Protein 2CYJ (pdb70)

B-factor: mean 12.26, std 9.47, range [1.95, 42.32]

InterPro domains:
  IPR007523 NDUFAF3/Mth938 domain-containing protein [PF04430] (3-112)
  IPR034096 Mth938 domain-containing protein [cd05126] (2-116)
  IPR036748 MTH938-like superfamily [G3DSA:3.40.1230.10] (1-118)
  IPR036748 MTH938-like superfamily [SSF64076] (1-118)

Radius of gyration: 12.84 Å; Cα contacts (8 Å, |Δi|>4): 245; chains: 1; bounding box: 25×33×28 Å

Structure (mmCIF, N/CA/C/O backbone):
data_2CYJ
#
_entry.id   2CYJ
#
_cell.length_a   27.761
_cell.length_b   45.882
_cell.length_c   82.851
_cell.angle_alpha   90.00
_cell.angle_beta   90.00
_cell.angle_gamma   90.00
#
_symmetry.space_group_name_H-M   'P 21 21 21'
#
loop_
_entity.id
_entity.type
_entity.pdbx_description
1 polymer 'hypothetical protein PH1505'
2 non-polymer 'ACETATE ION'
3 non-polymer 'SULFATE ION'
4 water water
#
loop_
_atom_site.group_PDB
_atom_site.id
_atom_site.type_symbol
_atom_site.label_atom_id
_atom_site.label_alt_id
_atom_site.label_comp_id
_atom_site.label_asym_id
_atom_site.label_entity_id
_atom_site.label_seq_id
_atom_site.pdbx_PDB_ins_code
_atom_site.Cartn_x
_atom_site.Cartn_y
_atom_site.Cartn_z
_atom_site.occupancy
_atom_site.B_iso_or_equiv
_atom_site.auth_seq_id
_atom_site.auth_comp_id
_atom_site.auth_asym_id
_atom_site.auth_atom_id
_atom_site.pdbx_PDB_model_num
ATOM 1 N N . MET A 1 1 ? 9.409 -14.153 -19.741 1.00 6.96 1 MET A N 1
ATOM 2 C CA . MET A 1 1 ? 9.601 -13.583 -18.377 1.00 5.60 1 MET A CA 1
ATOM 3 C C . MET A 1 1 ? 8.880 -14.501 -17.390 1.00 6.81 1 MET A C 1
ATOM 4 O O . MET A 1 1 ? 7.650 -14.538 -17.360 1.00 7.08 1 MET A O 1
ATOM 9 N N . LYS A 1 2 ? 9.654 -15.260 -16.615 1.00 4.74 2 LYS A N 1
ATOM 10 C CA . LYS A 1 2 ? 9.095 -16.171 -15.626 1.00 6.18 2 LYS A CA 1
ATOM 11 C C . LYS A 1 2 ? 9.790 -15.965 -14.287 1.00 7.13 2 LYS A C 1
ATOM 12 O O . LYS A 1 2 ? 10.998 -15.754 -14.224 1.00 8.31 2 LYS A O 1
ATOM 18 N N . ILE A 1 3 ? 9.001 -15.987 -13.219 1.00 6.30 3 ILE A N 1
ATOM 19 C CA . ILE A 1 3 ? 9.500 -15.767 -11.868 1.00 6.86 3 ILE A CA 1
ATOM 20 C C . ILE A 1 3 ? 9.405 -17.081 -11.112 1.00 7.90 3 ILE A C 1
ATOM 21 O O . ILE A 1 3 ? 8.321 -17.635 -10.951 1.00 10.41 3 ILE A O 1
ATOM 26 N N . GLU A 1 4 ? 10.548 -17.585 -10.658 1.00 6.94 4 GLU A N 1
ATOM 27 C CA . GLU A 1 4 ? 10.583 -18.871 -9.968 1.00 8.92 4 GLU A CA 1
ATOM 28 C C . GLU A 1 4 ? 10.660 -18.830 -8.446 1.00 9.68 4 GLU A C 1
ATOM 29 O O . GLU A 1 4 ? 10.104 -19.702 -7.777 1.00 13.02 4 GLU A O 1
ATOM 35 N N . GLU A 1 5 ? 11.370 -17.847 -7.900 1.00 6.56 5 GLU A N 1
ATOM 36 C CA . GLU A 1 5 ? 11.533 -17.729 -6.450 1.00 9.58 5 GLU A CA 1
ATOM 37 C C . GLU A 1 5 ? 11.650 -16.264 -6.058 1.00 8.05 5 GLU A C 1
ATOM 38 O O . GLU A 1 5 ? 12.254 -15.482 -6.770 1.00 7.69 5 GLU A O 1
ATOM 44 N N . VAL A 1 6 ? 11.073 -15.925 -4.899 1.00 5.81 6 VAL A N 1
ATOM 45 C CA . VAL A 1 6 ? 11.139 -14.562 -4.397 1.00 6.06 6 VAL A CA 1
ATOM 46 C C . VAL A 1 6 ? 11.331 -14.623 -2.890 1.00 6.39 6 VAL A C 1
ATOM 47 O O . VAL A 1 6 ? 10.518 -15.205 -2.178 1.00 7.06 6 VAL A O 1
ATOM 51 N N . ARG A 1 7 ? 12.426 -14.048 -2.411 1.00 7.16 7 ARG A N 1
ATOM 52 C CA . ARG A 1 7 ? 12.685 -14.010 -0.982 1.00 6.45 7 ARG A CA 1
ATOM 53 C C . ARG A 1 7 ? 13.491 -12.757 -0.702 1.00 4.89 7 ARG A C 1
ATOM 54 O O . ARG A 1 7 ? 13.981 -12.107 -1.624 1.00 6.14 7 ARG A O 1
ATOM 62 N N . PHE A 1 8 ? 13.604 -12.397 0.567 1.00 5.36 8 PHE A N 1
ATOM 63 C CA . PHE A 1 8 ? 14.364 -11.219 0.933 1.00 5.05 8 PHE A CA 1
ATOM 64 C C . PHE A 1 8 ? 15.793 -11.337 0.407 1.00 6.06 8 PHE A C 1
ATOM 65 O O . PHE A 1 8 ? 16.487 -12.316 0.692 1.00 5.00 8 PHE A O 1
ATOM 73 N N . GLY A 1 9 ? 16.208 -10.340 -0.376 1.00 4.74 9 GLY A N 1
ATOM 74 C CA . GLY A 1 9 ? 17.549 -10.296 -0.933 1.00 5.61 9 GLY A CA 1
ATOM 75 C C . GLY A 1 9 ? 17.857 -11.184 -2.124 1.00 4.37 9 GLY A C 1
ATOM 76 O O . GLY A 1 9 ? 18.980 -11.156 -2.631 1.00 4.24 9 GLY A O 1
ATOM 77 N N . LEU A 1 10 ? 16.877 -11.941 -2.608 1.00 5.57 10 LEU A N 1
ATOM 78 C CA . LEU A 1 10 ? 17.157 -12.852 -3.707 1.00 4.55 10 LEU A CA 1
ATOM 79 C C . LEU A 1 10 ? 15.935 -13.251 -4.514 1.00 5.63 10 LEU A C 1
ATOM 80 O O . LEU A 1 10 ? 14.973 -13.796 -3.967 1.00 6.61 10 LEU A O 1
ATOM 85 N N . VAL A 1 11 ? 15.969 -12.978 -5.813 1.00 4.09 11 VAL A N 1
ATOM 86 C CA . VAL A 1 11 ? 14.870 -13.388 -6.675 1.00 3.51 11 VAL A CA 1
ATOM 87 C C . VAL A 1 11 ? 15.422 -14.222 -7.827 1.00 5.71 11 VAL A C 1
ATOM 88 O O . VAL A 1 11 ? 16.521 -13.957 -8.319 1.00 6.26 11 VAL A O 1
ATOM 92 N N . LYS A 1 12 ? 14.680 -15.258 -8.221 1.00 4.87 12 LYS A N 1
ATOM 93 C CA . LYS A 1 12 ? 15.084 -16.128 -9.327 1.00 4.40 12 LYS A CA 1
ATOM 94 C C . LYS A 1 12 ? 14.094 -15.847 -10.447 1.00 4.43 12 LYS A C 1
ATOM 95 O O . LYS A 1 12 ? 12.898 -16.112 -10.309 1.00 5.34 12 LYS A O 1
ATOM 101 N N . ILE A 1 13 ? 14.598 -15.283 -11.539 1.00 4.20 13 ILE A N 1
ATOM 102 C CA . ILE A 1 13 ? 13.772 -14.916 -12.678 1.00 5.17 13 ILE A CA 1
ATOM 103 C C . ILE A 1 13 ? 14.479 -15.377 -13.951 1.00 3.78 13 ILE A C 1
ATOM 104 O O . ILE A 1 13 ? 15.689 -15.177 -14.098 1.00 3.94 13 ILE A O 1
ATOM 109 N N . ASP A 1 14 ? 13.722 -16.001 -14.857 1.00 4.16 14 ASP A N 1
ATOM 110 C CA . ASP A 1 14 ? 14.270 -16.540 -16.103 1.00 4.58 14 ASP A CA 1
ATOM 111 C C . ASP A 1 14 ? 15.360 -17.557 -15.775 1.00 5.38 14 ASP A C 1
ATOM 112 O O . ASP A 1 14 ? 16.295 -17.775 -16.560 1.00 7.39 14 ASP A O 1
ATOM 117 N N . GLY A 1 15 ? 15.233 -18.161 -14.596 1.00 5.36 15 GLY A N 1
ATOM 118 C CA . GLY A 1 15 ? 16.173 -19.180 -14.153 1.00 6.39 15 GLY A CA 1
ATOM 119 C C . GLY A 1 15 ? 17.468 -18.682 -13.552 1.00 6.60 15 GLY A C 1
ATOM 120 O O . GLY A 1 15 ? 18.309 -19.482 -13.124 1.00 9.22 15 GLY A O 1
ATOM 121 N N . LYS A 1 16 ? 17.628 -17.366 -13.506 1.00 5.52 16 LYS A N 1
ATOM 122 C CA . LYS A 1 16 ? 18.841 -16.760 -12.972 1.00 6.29 16 LYS A CA 1
ATOM 123 C C . LYS A 1 16 ? 18.604 -16.155 -11.595 1.00 5.02 16 LYS A C 1
ATOM 124 O O . LYS A 1 16 ? 17.543 -15.604 -11.335 1.00 4.98 16 LYS A O 1
ATOM 130 N N . GLU A 1 17 ? 19.590 -16.274 -10.709 1.00 5.49 17 GLU A N 1
ATOM 131 C CA . GLU A 1 17 ? 19.488 -15.726 -9.356 1.00 6.44 17 GLU A CA 1
ATOM 132 C C . GLU A 1 17 ? 20.030 -14.310 -9.298 1.00 3.25 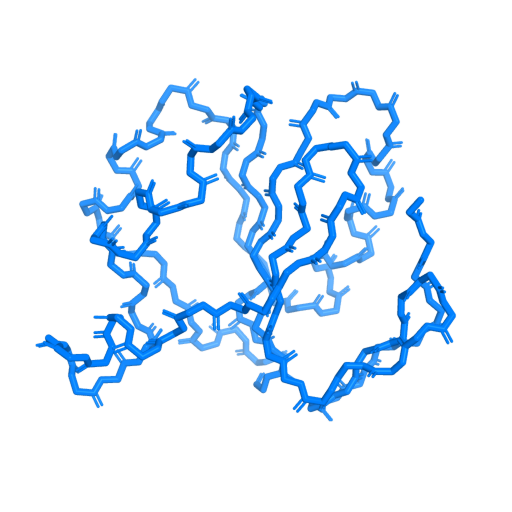17 GLU A C 1
ATOM 133 O O . GLU A 1 17 ? 21.168 -14.061 -9.678 1.00 9.11 17 GLU A O 1
ATOM 139 N N . PHE A 1 18 ? 19.207 -13.383 -8.818 1.00 3.96 18 PHE A N 1
ATOM 140 C CA . PHE A 1 18 ? 19.607 -11.986 -8.679 1.00 3.76 18 PHE A CA 1
ATOM 141 C C . PHE A 1 18 ? 19.613 -11.637 -7.196 1.00 4.74 18 PHE A C 1
ATOM 142 O O . PHE A 1 18 ? 18.553 -11.634 -6.561 1.00 4.42 18 PHE A O 1
ATOM 150 N N . ASP A 1 19 ? 20.796 -11.353 -6.641 1.00 4.82 19 ASP A N 1
ATOM 151 C CA . ASP A 1 19 ? 20.914 -11.010 -5.222 1.00 3.57 19 ASP A CA 1
ATOM 152 C C . ASP A 1 19 ? 20.978 -9.502 -5.031 1.00 3.64 19 ASP A C 1
ATOM 153 O O . ASP A 1 19 ? 21.551 -8.996 -4.056 1.00 5.78 19 ASP A O 1
ATOM 158 N N . HIS A 1 20 ? 20.343 -8.792 -5.958 1.00 3.98 20 HIS A N 1
ATOM 159 C CA . HIS A 1 20 ? 20.353 -7.340 -5.960 1.00 2.96 20 HIS A CA 1
ATOM 160 C C . HIS A 1 20 ? 19.161 -6.831 -6.763 1.00 3.30 20 HIS A C 1
ATOM 161 O O . HIS A 1 20 ? 18.475 -7.606 -7.442 1.00 4.05 20 HIS A O 1
ATOM 168 N N . ASP A 1 21 ? 18.930 -5.525 -6.697 1.00 2.74 21 ASP A N 1
ATOM 169 C CA . ASP A 1 21 ? 17.815 -4.906 -7.396 1.00 3.11 21 ASP A CA 1
ATOM 170 C C . ASP A 1 21 ? 17.951 -5.016 -8.909 1.00 3.13 21 ASP A C 1
ATOM 171 O O . ASP A 1 21 ? 19.061 -4.986 -9.453 1.00 4.25 21 ASP A O 1
ATOM 176 N N . ILE A 1 22 ? 16.815 -5.108 -9.585 1.00 2.48 22 ILE A N 1
ATOM 177 C CA . ILE A 1 22 ? 16.802 -5.229 -11.035 1.00 3.22 22 ILE A CA 1
ATOM 178 C C . ILE A 1 22 ? 15.692 -4.421 -11.679 1.00 3.96 22 ILE A C 1
ATOM 179 O O . ILE A 1 22 ? 14.742 -3.988 -11.019 1.00 4.61 22 ILE A O 1
ATOM 184 N N . VAL A 1 23 ? 15.855 -4.217 -12.982 1.00 3.86 23 VAL A N 1
ATOM 185 C CA . VAL A 1 23 ? 14.889 -3.534 -13.818 1.00 3.08 23 VAL A CA 1
ATOM 186 C C . VAL A 1 23 ? 14.515 -4.534 -14.913 1.00 4.29 23 VAL A C 1
ATOM 187 O O . VAL A 1 23 ? 15.387 -5.112 -15.566 1.00 4.38 23 VAL A O 1
ATOM 191 N N . ILE A 1 24 ? 13.220 -4.783 -15.068 1.00 4.44 24 ILE A N 1
ATOM 192 C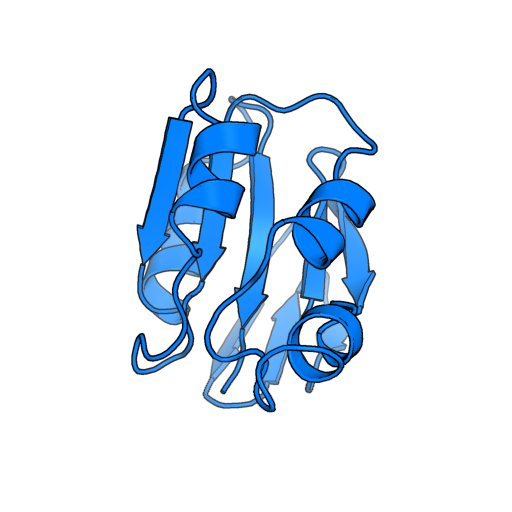 CA . ILE A 1 24 ? 12.733 -5.692 -16.092 1.00 3.45 24 ILE A CA 1
ATOM 193 C C . ILE A 1 24 ? 12.000 -4.817 -17.104 1.00 3.69 24 ILE A C 1
ATOM 194 O O . ILE A 1 24 ? 11.001 -4.166 -16.773 1.00 3.99 24 ILE A O 1
ATOM 199 N N . TYR A 1 25 ? 12.525 -4.771 -18.322 1.00 4.54 25 TYR A N 1
ATOM 200 C CA . TYR A 1 25 ? 11.930 -3.983 -19.392 1.00 4.81 25 TYR A CA 1
ATOM 201 C C . TYR A 1 25 ? 10.749 -4.708 -20.027 1.00 5.19 25 TYR A C 1
ATOM 202 O O . TYR A 1 25 ? 10.616 -5.920 -19.900 1.00 5.19 25 TYR A O 1
ATOM 211 N N . PRO A 1 26 ? 9.863 -3.967 -20.717 1.00 5.19 26 PRO A N 1
ATOM 212 C CA . PRO A 1 26 ? 8.686 -4.555 -21.371 1.00 6.64 26 PRO A CA 1
ATOM 213 C C . PRO A 1 26 ? 8.983 -5.769 -22.242 1.00 6.22 26 PRO A C 1
ATOM 214 O O . PRO A 1 26 ? 8.161 -6.684 -22.333 1.00 7.10 26 PRO A O 1
ATOM 218 N N . SER A 1 27 ? 10.145 -5.756 -22.890 1.00 5.52 27 SER A N 1
ATOM 219 C CA . SER A 1 27 ? 10.583 -6.843 -23.765 1.00 4.36 27 SER A CA 1
ATOM 220 C C . SER A 1 27 ? 11.049 -8.062 -22.997 1.00 5.90 27 SER A C 1
ATOM 221 O O . SER A 1 27 ? 11.263 -9.116 -23.588 1.00 7.43 27 SER A O 1
ATOM 224 N N . GLY A 1 28 ? 11.245 -7.915 -21.692 1.00 4.64 28 GLY A N 1
ATOM 225 C CA . GLY A 1 28 ? 11.725 -9.039 -20.910 1.00 5.11 28 GLY A CA 1
ATOM 226 C C . GLY A 1 28 ? 13.217 -8.944 -20.645 1.00 5.23 28 GLY A C 1
ATOM 227 O O . GLY A 1 28 ? 13.778 -9.787 -19.947 1.00 6.46 28 GLY A O 1
ATOM 228 N N . ARG A 1 29 ? 13.876 -7.938 -21.217 1.00 6.49 29 ARG A N 1
ATOM 229 C CA . ARG A 1 29 ? 15.302 -7.751 -20.965 1.00 6.55 29 ARG A CA 1
ATOM 230 C C . ARG A 1 29 ? 15.439 -7.370 -19.492 1.00 6.09 29 ARG A C 1
ATOM 231 O O . ARG A 1 29 ? 14.608 -6.636 -18.951 1.00 6.04 29 ARG A O 1
ATOM 239 N N . ILE A 1 30 ? 16.479 -7.880 -18.846 1.00 6.57 30 ILE A N 1
ATOM 240 C CA . ILE A 1 30 ? 16.720 -7.590 -17.437 1.00 7.91 30 ILE A CA 1
ATOM 241 C C . ILE A 1 30 ? 18.076 -6.919 -17.257 1.00 10.89 30 ILE A C 1
ATOM 242 O O . ILE A 1 30 ? 19.073 -7.348 -17.844 1.00 11.72 30 ILE A O 1
ATOM 247 N N . GLU A 1 31 ? 18.106 -5.855 -16.461 1.00 6.03 31 GLU A N 1
ATOM 248 C CA . GLU A 1 31 ? 19.348 -5.145 -16.166 1.00 6.89 31 GLU A CA 1
ATOM 249 C C . GLU A 1 31 ? 19.417 -4.876 -14.673 1.00 8.09 31 GLU A C 1
ATOM 250 O O . GLU A 1 31 ? 18.403 -4.907 -13.970 1.00 5.95 31 GLU A O 1
ATOM 256 N N . ARG A 1 32 ? 20.614 -4.590 -14.181 1.00 6.05 32 ARG A N 1
ATOM 257 C CA . ARG A 1 32 ? 20.752 -4.283 -12.772 1.00 6.56 32 ARG A CA 1
ATOM 258 C C . ARG A 1 32 ? 20.164 -2.888 -12.536 1.00 5.75 32 ARG A C 1
ATOM 259 O O . ARG A 1 32 ? 20.190 -2.025 -13.420 1.00 7.30 32 ARG A O 1
ATOM 267 N N . ARG A 1 33 ? 19.600 -2.679 -11.356 1.00 4.36 33 ARG A N 1
ATOM 268 C CA . ARG A 1 33 ? 19.063 -1.375 -11.028 1.00 4.27 33 ARG A CA 1
ATOM 269 C C . ARG A 1 33 ? 20.242 -0.468 -10.662 1.00 4.96 33 ARG A C 1
ATOM 270 O O . ARG A 1 33 ? 21.103 -0.858 -9.861 1.00 6.15 33 ARG A O 1
ATOM 278 N N . MET A 1 34 ? 20.295 0.730 -11.240 1.00 4.24 34 MET A N 1
ATOM 279 C CA . MET A 1 34 ? 21.391 1.646 -10.938 1.00 4.26 34 MET A CA 1
ATOM 280 C C . MET A 1 34 ? 20.972 2.502 -9.747 1.00 4.38 34 MET A C 1
ATOM 281 O O . MET A 1 34 ? 20.850 3.726 -9.823 1.00 5.40 34 MET A O 1
ATOM 286 N N . LYS A 1 35 ? 20.770 1.831 -8.624 1.00 5.21 35 LYS A N 1
ATOM 287 C CA . LYS A 1 35 ? 20.318 2.509 -7.432 1.00 7.39 35 LYS A CA 1
ATOM 288 C C . LYS A 1 35 ? 21.304 3.540 -6.922 1.00 7.92 35 LYS A C 1
ATOM 289 O O . LYS A 1 35 ? 20.913 4.475 -6.216 1.00 7.85 35 LYS A O 1
ATOM 295 N N . GLU A 1 36 ? 22.574 3.397 -7.295 1.00 7.18 36 GLU A N 1
ATOM 296 C CA . GLU A 1 36 ? 23.574 4.365 -6.869 1.00 7.68 36 GLU A CA 1
ATOM 297 C C . GLU A 1 36 ? 23.189 5.782 -7.319 1.00 7.27 36 GLU A C 1
ATOM 298 O O . GLU A 1 36 ? 23.575 6.761 -6.689 1.00 9.33 36 GLU A O 1
ATOM 304 N N . ILE A 1 37 ? 22.418 5.909 -8.396 1.00 7.74 37 ILE A N 1
ATOM 305 C CA . ILE A 1 37 ? 22.042 7.242 -8.866 1.00 8.95 37 ILE A CA 1
ATOM 306 C C . ILE A 1 37 ? 21.181 7.992 -7.861 1.00 9.36 37 ILE A C 1
ATOM 307 O O . ILE A 1 37 ? 21.379 9.185 -7.620 1.00 12.94 37 ILE A O 1
ATOM 312 N N . SER A 1 38 ? 20.216 7.297 -7.280 1.00 8.31 38 SER A N 1
ATOM 313 C CA . SER A 1 38 ? 19.358 7.932 -6.301 1.00 10.91 38 SER A CA 1
ATOM 314 C C . SER A 1 38 ? 20.164 8.220 -5.028 1.00 19.64 38 SER A C 1
ATOM 315 O O . SER A 1 38 ? 19.932 9.228 -4.363 1.00 21.29 38 SER A O 1
ATOM 318 N N . LYS A 1 39 ? 21.132 7.358 -4.715 1.00 20.29 39 LYS A N 1
ATOM 319 C CA . LYS A 1 39 ? 21.981 7.534 -3.529 1.00 26.21 39 LYS A CA 1
ATOM 320 C C . LYS A 1 39 ? 22.814 8.804 -3.635 1.00 32.46 39 LYS A C 1
ATOM 321 O O . LYS A 1 39 ? 22.949 9.558 -2.670 1.00 30.45 39 LYS A O 1
ATOM 327 N N . LYS A 1 40 ? 23.388 9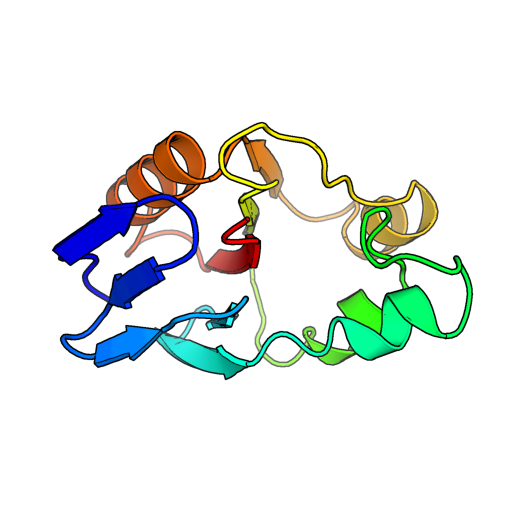.019 -4.815 1.00 31.64 40 LYS A N 1
ATOM 328 C CA . LYS A 1 40 ? 24.235 10.180 -5.066 1.00 35.71 40 LYS A CA 1
ATOM 329 C C . LYS A 1 40 ? 23.503 11.509 -4.984 1.00 36.56 40 LYS A C 1
ATOM 330 O O . LYS A 1 40 ? 23.933 12.496 -5.583 1.00 42.32 40 LYS A O 1
ATOM 336 N N . LYS A 1 41 ? 22.402 11.541 -4.244 1.00 35.68 41 LYS A N 1
ATOM 337 C CA . LYS A 1 41 ? 21.642 12.771 -4.094 1.00 36.34 41 LYS A CA 1
ATOM 338 C C . LYS A 1 41 ? 20.843 12.760 -2.796 1.00 36.68 41 LYS A C 1
ATOM 339 O O . LYS A 1 41 ? 20.797 13.760 -2.078 1.00 39.53 41 LYS A O 1
ATOM 345 N N . HIS A 1 42 ? 20.229 11.621 -2.492 1.00 36.84 42 HIS A N 1
ATOM 346 C CA . HIS A 1 42 ? 19.407 11.483 -1.295 1.00 37.07 42 HIS A CA 1
ATOM 347 C C . HIS A 1 42 ? 20.051 10.654 -0.185 1.00 38.29 42 HIS A C 1
ATOM 348 O O . HIS A 1 42 ? 19.384 10.281 0.783 1.00 38.96 42 HIS A O 1
ATOM 355 N N . GLY A 1 43 ? 21.341 10.367 -0.326 1.00 36.63 43 GLY A N 1
ATOM 356 C CA . GLY A 1 43 ? 22.036 9.585 0.682 1.00 37.34 43 GLY A CA 1
ATOM 357 C C . GLY A 1 43 ? 21.504 8.169 0.788 1.00 35.86 43 GLY A C 1
ATOM 358 O O . GLY A 1 43 ? 22.056 7.340 1.515 1.00 34.06 43 GLY A O 1
ATOM 359 N N . THR A 1 44 ? 20.421 7.897 0.068 1.00 38.58 44 THR A N 1
ATOM 360 C CA . THR A 1 44 ? 19.798 6.577 0.056 1.00 38.29 44 THR A CA 1
ATOM 361 C C . THR A 1 44 ? 18.889 6.436 -1.158 1.00 35.96 44 THR A C 1
ATOM 362 O O . THR A 1 44 ? 18.274 7.408 -1.603 1.00 39.39 44 THR A O 1
ATOM 366 N N . SER A 1 45 ? 18.812 5.223 -1.697 1.00 37.18 45 SER A N 1
ATOM 367 C CA . SER A 1 45 ? 17.970 4.955 -2.855 1.00 36.58 45 SER A CA 1
ATOM 368 C C . SER A 1 45 ? 16.552 4.635 -2.408 1.00 36.30 45 SER A C 1
ATOM 369 O O . SER A 1 45 ? 15.711 4.256 -3.221 1.00 36.54 45 SER A O 1
ATOM 372 N N . HIS A 1 46 ? 16.317 4.791 -1.105 1.00 33.00 46 HIS A N 1
ATOM 373 C CA . HIS A 1 46 ? 15.019 4.554 -0.466 1.00 32.82 46 HIS A CA 1
ATOM 374 C C . HIS A 1 46 ? 13.976 5.479 -1.074 1.00 28.10 46 HIS A C 1
ATOM 375 O O . HIS A 1 46 ? 12.768 5.321 -0.864 1.00 20.63 46 HIS A O 1
ATOM 382 N N . LYS A 1 47 ? 14.476 6.477 -1.791 1.00 21.48 47 LYS A N 1
ATOM 383 C CA . LYS A 1 47 ? 13.654 7.460 -2.472 1.00 19.95 47 LYS A CA 1
ATOM 384 C C . LYS A 1 47 ? 14.158 7.447 -3.906 1.00 21.81 47 LYS A C 1
ATOM 385 O O . LYS A 1 47 ? 15.146 8.107 -4.230 1.00 24.71 47 LYS A O 1
ATOM 391 N N . LEU A 1 48 ? 13.482 6.685 -4.759 1.00 11.82 48 LEU A N 1
ATOM 392 C CA . LEU A 1 48 ? 13.889 6.571 -6.154 1.00 10.57 48 LEU A CA 1
ATOM 393 C C . LEU A 1 48 ? 13.662 7.919 -6.827 1.00 7.24 48 LEU A C 1
ATOM 394 O O . LEU A 1 48 ? 12.525 8.375 -6.952 1.00 8.92 48 LEU A O 1
ATOM 399 N N . ASP A 1 49 ? 14.738 8.567 -7.259 1.00 8.84 49 ASP A N 1
ATOM 400 C CA . ASP A 1 49 ? 14.554 9.884 -7.842 1.00 10.62 49 ASP A CA 1
ATOM 401 C C . ASP A 1 49 ? 14.447 9.926 -9.360 1.00 9.94 49 ASP A C 1
ATOM 402 O O . ASP A 1 49 ? 14.718 8.942 -10.048 1.00 6.32 49 ASP A O 1
ATOM 407 N N . PRO A 1 50 ? 14.022 11.074 -9.902 1.00 8.21 50 PRO A N 1
ATOM 408 C CA . PRO A 1 50 ? 13.886 11.159 -11.355 1.00 8.27 50 PRO A CA 1
ATOM 409 C C . PRO A 1 50 ? 15.142 10.951 -12.175 1.00 6.53 50 PRO A C 1
ATOM 410 O O . PRO A 1 50 ? 15.067 10.441 -13.287 1.00 7.65 50 PRO A O 1
ATOM 414 N N . GLU A 1 51 ? 16.294 11.340 -11.642 1.00 6.87 51 GLU A N 1
ATOM 415 C CA . GLU A 1 51 ? 17.542 11.142 -12.364 1.00 6.67 51 GLU A CA 1
ATOM 416 C C . GLU A 1 51 ? 17.765 9.655 -12.607 1.00 6.46 51 GLU A C 1
ATOM 417 O O . GLU A 1 51 ? 18.299 9.259 -13.646 1.00 9.27 51 GLU A O 1
ATOM 423 N N . GLU A 1 52 ? 17.364 8.826 -11.646 1.00 5.33 52 GLU A N 1
ATOM 424 C CA . GLU A 1 52 ? 17.526 7.395 -11.820 1.00 4.24 52 GLU A CA 1
ATOM 425 C C . GLU A 1 52 ? 16.450 6.850 -12.761 1.00 4.81 52 GLU A C 1
ATOM 426 O O . GLU A 1 52 ? 16.756 6.122 -13.704 1.00 5.40 52 GLU A O 1
ATOM 432 N N . LEU A 1 53 ? 15.189 7.199 -12.511 1.00 5.64 53 LEU A N 1
ATOM 433 C CA . LEU A 1 53 ? 14.104 6.690 -13.344 1.00 5.70 53 LEU A CA 1
ATOM 434 C C . LEU A 1 53 ? 14.268 6.990 -14.833 1.00 5.69 53 LEU A C 1
ATOM 435 O O . LEU A 1 53 ? 13.945 6.163 -15.682 1.00 4.63 53 LEU A O 1
ATOM 440 N N . GLU A 1 54 ? 14.778 8.168 -15.157 1.00 4.85 54 GLU A N 1
ATOM 441 C CA . GLU A 1 54 ? 14.957 8.545 -16.548 1.00 4.83 54 GLU A CA 1
ATOM 442 C C . GLU A 1 54 ? 15.862 7.572 -17.296 1.00 6.69 54 GLU A C 1
ATOM 443 O O . GLU A 1 54 ? 15.696 7.379 -18.501 1.00 5.52 54 GLU A O 1
ATOM 449 N N . LYS A 1 55 ? 16.806 6.950 -16.589 1.00 4.88 55 LYS A N 1
ATOM 450 C CA . LYS A 1 55 ? 17.716 5.997 -17.228 1.00 4.70 55 LYS A CA 1
ATOM 451 C C . LYS A 1 55 ? 16.992 4.744 -17.707 1.00 4.27 55 LYS A C 1
ATOM 452 O O . LYS A 1 55 ? 17.516 4.013 -18.545 1.00 6.97 55 LYS A O 1
ATOM 458 N N . TYR A 1 56 ? 15.787 4.500 -17.193 1.00 4.76 56 TYR A N 1
ATOM 459 C CA . TYR A 1 56 ? 15.043 3.302 -17.567 1.00 5.97 56 TYR A CA 1
ATOM 460 C C . TYR A 1 56 ? 14.017 3.555 -18.650 1.00 6.66 56 TYR A C 1
ATOM 461 O O . TYR A 1 56 ? 13.285 2.641 -19.028 1.00 7.43 56 TYR A O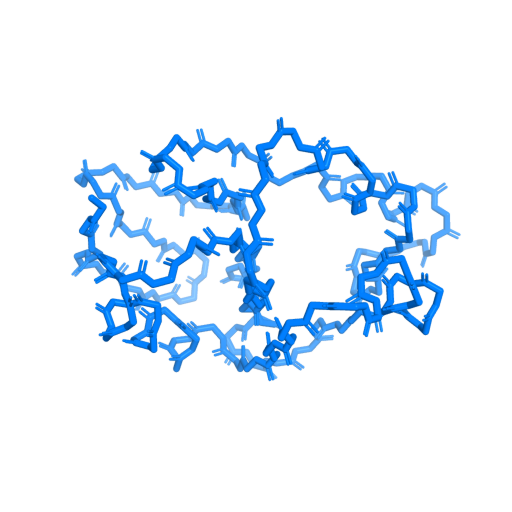 1
ATOM 470 N N . LEU A 1 57 ? 13.956 4.790 -19.145 1.00 4.65 57 LEU A N 1
ATOM 471 C CA . LEU A 1 57 ? 13.024 5.131 -20.218 1.00 4.59 57 LEU A CA 1
ATOM 472 C C . LEU A 1 57 ? 13.723 4.784 -21.534 1.00 6.30 57 LEU A C 1
ATOM 473 O O . LEU A 1 57 ? 14.240 5.652 -22.257 1.00 7.26 57 LEU A O 1
ATOM 478 N N . VAL A 1 58 ? 13.726 3.491 -21.834 1.00 5.47 58 VAL A N 1
ATOM 479 C CA . VAL A 1 58 ? 14.404 2.942 -23.008 1.00 7.79 58 VAL A CA 1
ATOM 480 C C . VAL A 1 58 ? 13.434 2.310 -23.997 1.00 6.52 58 VAL A C 1
ATOM 481 O O . VAL A 1 58 ? 13.618 2.417 -25.211 1.00 8.56 58 VAL A O 1
ATOM 485 N N . GLU A 1 59 ? 12.422 1.625 -23.469 1.00 5.49 59 GLU A N 1
ATOM 486 C CA . GLU A 1 59 ? 11.387 1.008 -24.286 1.00 5.37 59 GLU A CA 1
ATOM 487 C C . GLU A 1 59 ? 10.068 1.657 -23.893 1.00 5.43 59 GLU A C 1
ATOM 488 O O . GLU A 1 59 ? 9.891 2.084 -22.746 1.00 6.72 59 GLU A O 1
ATOM 494 N N . ASP A 1 60 ? 9.147 1.735 -24.847 1.00 6.90 60 ASP A N 1
ATOM 495 C CA . ASP A 1 60 ? 7.831 2.306 -24.598 1.00 8.77 60 ASP A CA 1
ATOM 496 C C . ASP A 1 60 ? 7.101 1.370 -23.626 1.00 6.19 60 ASP A C 1
ATOM 497 O O . ASP A 1 60 ? 7.267 0.147 -23.682 1.00 8.00 60 ASP A O 1
ATOM 502 N N . PHE A 1 61 ? 6.307 1.939 -22.728 1.00 5.87 61 PHE A N 1
ATOM 503 C CA . PHE A 1 61 ? 5.571 1.124 -21.772 1.00 6.48 61 PHE A CA 1
ATOM 504 C C . PHE A 1 61 ? 4.260 1.790 -21.380 1.00 6.99 61 PHE A C 1
ATOM 505 O O . PHE A 1 61 ? 4.091 3.003 -21.543 1.00 7.06 61 PHE A O 1
ATOM 513 N N . ASP A 1 62 ? 3.341 0.972 -20.878 1.00 6.58 62 ASP A N 1
ATOM 514 C CA . ASP A 1 62 ? 2.020 1.414 -20.441 1.00 5.08 62 ASP A CA 1
ATOM 515 C C . ASP A 1 62 ? 1.954 1.496 -18.928 1.00 5.65 62 ASP A C 1
ATOM 516 O O . ASP A 1 62 ? 1.265 2.343 -18.356 1.00 5.60 62 ASP A O 1
ATOM 521 N N . VAL A 1 63 ? 2.694 0.602 -18.289 1.00 5.27 63 VAL A N 1
ATOM 522 C CA . VAL A 1 63 ? 2.677 0.470 -16.849 1.00 5.92 63 VAL A CA 1
ATOM 523 C C . VAL A 1 63 ? 4.058 0.485 -16.231 1.00 4.22 63 VAL A C 1
ATOM 524 O O . VAL A 1 63 ? 4.954 -0.179 -16.743 1.00 5.73 63 VAL A O 1
ATOM 528 N N . LEU A 1 64 ? 4.229 1.262 -15.163 1.00 5.08 64 LEU A N 1
ATOM 529 C CA . LEU A 1 64 ? 5.474 1.249 -14.393 1.00 2.59 64 LEU A CA 1
ATOM 530 C C . LEU A 1 64 ? 5.080 0.529 -13.104 1.00 6.17 64 LEU A C 1
ATOM 531 O O . LEU A 1 64 ? 4.200 0.988 -12.362 1.00 7.50 64 LEU A O 1
ATOM 536 N N . LEU A 1 65 ? 5.710 -0.616 -12.860 1.00 5.74 65 LEU A N 1
ATOM 537 C CA . LEU A 1 65 ? 5.444 -1.413 -11.669 1.00 3.87 65 LEU A CA 1
ATOM 538 C C . LEU A 1 65 ? 6.681 -1.396 -10.787 1.00 5.14 65 LEU A C 1
ATOM 539 O O . LEU A 1 65 ? 7.773 -1.776 -11.214 1.00 6.62 65 LEU A O 1
ATOM 546 N N . VAL A 1 66 ? 6.513 -0.934 -9.556 1.00 5.09 66 VAL A N 1
ATOM 547 C CA . VAL A 1 66 ? 7.634 -0.875 -8.632 1.00 4.36 66 VAL A CA 1
ATOM 548 C C . VAL A 1 66 ? 7.444 -1.805 -7.445 1.00 5.41 66 VAL A C 1
ATOM 549 O O . VAL A 1 66 ? 6.430 -1.724 -6.747 1.00 7.01 66 VAL A O 1
ATOM 553 N N . GLY A 1 67 ? 8.407 -2.707 -7.259 1.00 4.70 67 GLY A N 1
ATOM 554 C CA . GLY A 1 67 ? 8.435 -3.609 -6.114 1.00 4.62 67 GLY A CA 1
ATOM 555 C C . GLY A 1 67 ? 9.212 -2.770 -5.107 1.00 4.91 67 GLY A C 1
ATOM 556 O O . GLY A 1 67 ? 10.429 -2.572 -5.237 1.00 4.48 67 GLY A O 1
ATOM 557 N N . THR A 1 68 ? 8.501 -2.279 -4.096 1.00 4.97 68 THR A N 1
ATOM 558 C CA . THR A 1 68 ? 9.058 -1.359 -3.112 1.00 4.63 68 THR A CA 1
ATOM 559 C C . THR A 1 68 ? 9.871 -1.949 -1.980 1.00 4.77 68 THR A C 1
ATOM 560 O O . THR A 1 68 ? 10.114 -1.276 -0.975 1.00 4.47 68 THR A O 1
ATOM 564 N N . GLY A 1 69 ? 10.317 -3.186 -2.161 1.00 5.32 69 GLY A N 1
ATOM 565 C CA . GLY A 1 69 ? 11.069 -3.867 -1.131 1.00 5.28 69 GLY A CA 1
ATOM 566 C C . GLY A 1 69 ? 10.145 -4.879 -0.486 1.00 2.67 69 GLY A C 1
ATOM 567 O O . GLY A 1 69 ? 8.925 -4.729 -0.521 1.00 4.67 69 GLY A O 1
ATOM 568 N N . ILE A 1 70 ? 10.717 -5.925 0.090 1.00 4.16 70 ILE A N 1
ATOM 569 C CA . ILE A 1 70 ? 9.919 -6.937 0.765 1.00 4.50 70 ILE A CA 1
ATOM 570 C C . ILE A 1 70 ? 9.042 -6.266 1.822 1.00 4.43 70 ILE A C 1
ATOM 571 O O . ILE A 1 70 ? 7.901 -6.676 2.029 1.00 5.41 70 ILE A O 1
ATOM 576 N N . TYR A 1 71 ? 9.566 -5.223 2.463 1.00 3.82 71 TYR A N 1
ATOM 577 C CA . TYR A 1 71 ? 8.824 -4.520 3.504 1.00 5.62 71 TYR A CA 1
ATOM 578 C C . TYR A 1 71 ? 8.262 -3.162 3.077 1.00 6.69 71 TYR A C 1
ATOM 579 O O . TYR A 1 71 ? 7.828 -2.360 3.910 1.00 7.32 71 TYR A O 1
ATOM 588 N N . GLY A 1 72 ? 8.260 -2.925 1.766 1.00 6.00 72 GLY A N 1
ATOM 589 C CA . GLY A 1 72 ? 7.713 -1.698 1.211 1.00 6.36 72 GLY A CA 1
ATOM 590 C C . GLY A 1 72 ? 8.339 -0.388 1.640 1.00 7.03 72 GLY A C 1
ATOM 591 O O . GLY A 1 72 ? 7.657 0.642 1.685 1.00 9.35 72 GLY A O 1
ATOM 592 N N . MET A 1 73 ? 9.640 -0.397 1.908 1.00 6.71 73 MET A N 1
ATOM 593 C CA . MET A 1 73 ? 10.308 0.814 2.364 1.00 10.20 73 MET A CA 1
ATOM 594 C C . MET A 1 73 ? 10.791 1.782 1.294 1.00 11.27 73 MET A C 1
ATOM 595 O O . MET A 1 73 ? 11.195 2.907 1.607 1.00 14.90 73 MET A O 1
ATOM 602 N N . LEU A 1 74 ? 10.746 1.359 0.038 1.00 7.66 74 LEU A N 1
ATOM 603 C CA . LEU A 1 74 ? 11.168 2.226 -1.054 1.00 6.52 74 LEU A CA 1
ATOM 604 C C . LEU A 1 74 ? 9.960 2.937 -1.641 1.00 8.92 74 LEU A C 1
ATOM 605 O O . LEU A 1 74 ? 8.860 2.402 -1.644 1.00 9.66 74 LEU A O 1
ATOM 610 N N . SER A 1 75 ? 10.149 4.148 -2.139 1.00 13.00 75 SER A N 1
ATOM 611 C CA . SER A 1 75 ? 9.035 4.828 -2.774 1.00 14.31 75 SER A CA 1
ATOM 612 C C . SER A 1 75 ? 9.556 5.779 -3.828 1.00 10.34 75 SER A C 1
ATOM 613 O O . SER A 1 75 ? 10.703 6.223 -3.755 1.00 12.02 75 SER A O 1
ATOM 616 N N . LEU A 1 76 ? 8.716 6.057 -4.819 1.00 11.47 76 LEU A N 1
ATOM 617 C CA . LEU A 1 76 ? 9.051 6.990 -5.887 1.00 11.91 76 LEU A CA 1
ATOM 618 C C . LEU A 1 76 ? 8.865 8.404 -5.365 1.00 12.58 76 LEU A C 1
ATOM 619 O O . LEU A 1 76 ? 7.855 8.702 -4.722 1.00 13.59 76 LEU A O 1
ATOM 624 N N . LEU A 1 77 ? 9.826 9.279 -5.634 1.00 10.39 77 LEU A N 1
ATOM 625 C CA . LEU A 1 77 ? 9.687 10.661 -5.206 1.00 14.45 77 LEU A CA 1
ATOM 626 C C . LEU A 1 77 ? 8.593 11.279 -6.072 1.00 12.98 77 LEU A C 1
ATOM 627 O O . LEU A 1 77 ? 8.273 10.768 -7.147 1.00 11.25 77 LEU A O 1
ATOM 632 N N . PRO A 1 78 ? 7.988 12.378 -5.608 1.00 14.39 78 PRO A N 1
ATOM 633 C CA . PRO A 1 78 ? 6.933 13.031 -6.386 1.00 14.36 78 PRO A CA 1
ATOM 634 C C . PRO A 1 78 ? 7.382 13.391 -7.808 1.00 10.96 78 PRO A C 1
ATOM 635 O O . PRO A 1 78 ? 6.626 13.233 -8.770 1.00 10.76 78 PRO A O 1
ATOM 639 N N . GLU A 1 79 ? 8.621 13.861 -7.929 1.00 13.80 79 GLU A N 1
ATOM 640 C CA . GLU A 1 79 ? 9.189 14.255 -9.214 1.00 14.43 79 GLU A CA 1
ATOM 641 C C . GLU A 1 79 ? 9.339 13.043 -10.132 1.00 10.70 79 GLU A C 1
ATOM 642 O O . GLU A 1 79 ? 9.268 13.167 -11.355 1.00 11.53 79 GLU A O 1
ATOM 648 N N . SER A 1 80 ? 9.541 11.866 -9.548 1.00 11.87 80 SER A N 1
ATOM 649 C CA . SER A 1 80 ? 9.667 10.659 -10.356 1.00 8.82 80 SER A CA 1
ATOM 650 C C . SER A 1 80 ? 8.291 10.305 -10.885 1.00 8.40 80 SER A C 1
ATOM 651 O O . SER A 1 80 ? 8.130 9.949 -12.056 1.00 8.72 80 SER A O 1
ATOM 654 N N . LYS A 1 81 ? 7.290 10.411 -10.017 1.00 10.77 81 LYS A N 1
ATOM 655 C CA . LYS A 1 81 ? 5.926 10.116 -10.421 1.00 9.51 81 LYS A CA 1
ATOM 656 C C . LYS A 1 81 ? 5.485 11.071 -11.524 1.00 10.36 81 LYS A C 1
ATOM 657 O O . LYS A 1 81 ? 4.751 10.681 -12.432 1.00 10.81 81 LYS A O 1
ATOM 663 N N . LYS A 1 82 ? 5.950 12.315 -11.458 1.00 10.67 82 LYS A N 1
ATOM 664 C CA . LYS A 1 82 ? 5.594 13.310 -12.467 1.00 14.85 82 LYS A CA 1
ATOM 665 C C . LYS A 1 82 ? 6.111 12.886 -13.845 1.00 13.72 82 LYS A C 1
ATOM 666 O O . LYS A 1 82 ? 5.447 13.077 -14.866 1.00 14.48 82 LYS A O 1
ATOM 672 N N . LEU A 1 83 ? 7.303 12.306 -13.862 1.00 10.35 83 LEU A N 1
ATOM 673 C CA . LEU A 1 83 ? 7.935 11.857 -15.092 1.00 12.85 83 LEU A CA 1
ATOM 674 C C . LEU A 1 83 ? 7.067 10.833 -15.831 1.00 13.31 83 LEU A C 1
ATOM 675 O O . LEU A 1 83 ? 7.066 10.789 -17.063 1.00 15.99 83 LEU A O 1
ATOM 680 N N . VAL A 1 84 ? 6.317 10.027 -15.081 1.00 12.16 84 VAL A N 1
ATOM 681 C CA . VAL A 1 84 ? 5.450 9.005 -15.669 1.00 11.87 84 VAL A CA 1
ATOM 682 C C . VAL A 1 84 ? 3.975 9.205 -15.315 1.00 12.03 84 VAL A C 1
ATOM 683 O O . VAL A 1 84 ? 3.210 8.247 -15.213 1.00 10.96 84 VAL A O 1
ATOM 687 N N . GLU A 1 85 ? 3.579 10.462 -15.153 1.00 13.11 85 GLU A N 1
ATOM 688 C CA . GLU A 1 85 ? 2.209 10.782 -14.791 1.00 12.66 85 GLU A CA 1
ATOM 689 C C . GLU A 1 85 ? 1.187 10.353 -15.853 1.00 7.74 85 GLU A C 1
ATOM 690 O O .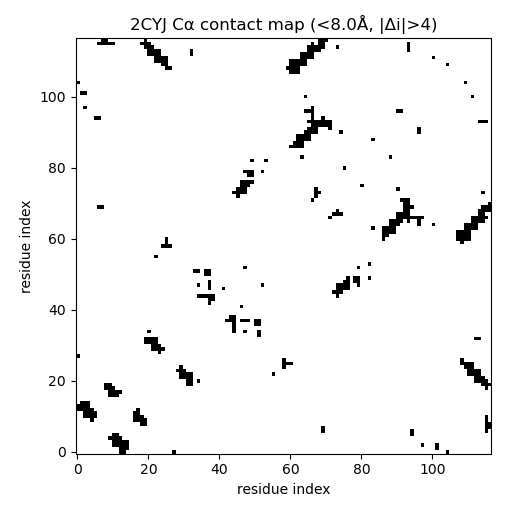 GLU A 1 85 ? 0.003 10.222 -15.554 1.00 10.53 85 GLU A O 1
ATOM 696 N N . ASP A 1 86 ? 1.644 10.111 -17.078 1.00 10.42 86 ASP A N 1
ATOM 697 C CA . ASP A 1 86 ? 0.750 9.681 -18.155 1.00 10.25 86 ASP A CA 1
ATOM 698 C C . ASP A 1 86 ? 0.649 8.161 -18.245 1.00 12.53 86 ASP A C 1
ATOM 699 O O . ASP A 1 86 ? -0.010 7.626 -19.136 1.00 16.23 86 ASP A O 1
ATOM 704 N N . LYS A 1 87 ? 1.286 7.466 -17.308 1.00 10.46 87 LYS A N 1
ATOM 705 C CA . LYS A 1 87 ? 1.282 6.008 -17.298 1.00 9.30 87 LYS A CA 1
ATOM 706 C C . LYS A 1 87 ? 0.508 5.428 -16.113 1.00 8.29 87 LYS A C 1
ATOM 707 O O . LYS A 1 87 ? 0.133 6.147 -15.184 1.00 10.91 87 LYS A O 1
ATOM 713 N N . GLU A 1 88 ? 0.262 4.124 -16.157 1.00 8.18 88 GLU A N 1
ATOM 714 C CA . GLU A 1 88 ? -0.406 3.437 -15.058 1.00 6.14 88 GLU A CA 1
ATOM 715 C C . GLU A 1 88 ? 0.772 3.120 -14.131 1.00 9.69 88 GLU A C 1
ATOM 716 O O . GLU A 1 88 ? 1.737 2.490 -14.555 1.00 9.38 88 GLU A O 1
ATOM 722 N N . VAL A 1 89 ? 0.719 3.595 -12.890 1.00 7.37 89 VAL A N 1
ATOM 723 C CA . VAL A 1 89 ? 1.819 3.389 -11.954 1.00 8.55 89 VAL A CA 1
ATOM 724 C C . VAL A 1 89 ? 1.386 2.614 -10.723 1.00 8.69 89 VAL A C 1
ATOM 725 O O . VAL A 1 89 ? 0.464 3.006 -10.007 1.00 9.32 89 VAL A O 1
ATOM 729 N N . ILE A 1 90 ? 2.078 1.510 -10.484 1.00 5.94 90 ILE A N 1
ATOM 730 C CA . ILE A 1 90 ? 1.772 0.616 -9.383 1.00 6.58 90 ILE A CA 1
ATOM 731 C C . ILE A 1 90 ? 2.980 0.473 -8.460 1.00 6.72 90 ILE A C 1
ATOM 732 O O . ILE A 1 90 ? 4.089 0.186 -8.918 1.00 7.91 90 ILE A O 1
ATOM 737 N N . GLU A 1 91 ? 2.765 0.673 -7.166 1.00 7.33 91 GLU A N 1
ATOM 738 C CA . GLU A 1 91 ? 3.835 0.533 -6.185 1.00 5.03 91 GLU A CA 1
ATOM 739 C C . GLU A 1 91 ? 3.340 -0.394 -5.087 1.00 4.95 91 GLU A C 1
ATOM 740 O O . GLU A 1 91 ? 2.417 -0.042 -4.350 1.00 8.36 91 GLU A O 1
ATOM 746 N N . LYS A 1 92 ? 3.951 -1.572 -4.984 1.00 3.86 92 LYS A N 1
ATOM 747 C CA . LYS A 1 92 ? 3.572 -2.561 -3.973 1.00 4.35 92 LYS A CA 1
ATOM 748 C C . LYS A 1 92 ? 4.788 -3.283 -3.421 1.00 3.95 92 LYS A C 1
ATOM 749 O O . LYS A 1 92 ? 5.813 -3.370 -4.097 1.00 5.52 92 LYS A O 1
ATOM 755 N N . PRO A 1 93 ? 4.694 -3.807 -2.182 1.00 3.73 93 PRO A N 1
ATOM 756 C CA . PRO A 1 93 ? 5.825 -4.537 -1.602 1.00 5.03 93 PRO A CA 1
ATOM 757 C C . P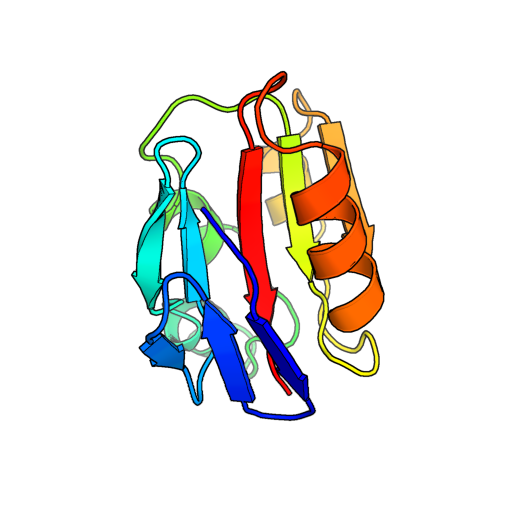RO A 1 93 ? 6.215 -5.607 -2.628 1.00 3.14 93 PRO A C 1
ATOM 758 O O . PRO A 1 93 ? 5.373 -6.143 -3.357 1.00 2.99 93 PRO A O 1
ATOM 762 N N . THR A 1 94 ? 7.498 -5.929 -2.655 1.00 1.95 94 THR A N 1
ATOM 763 C CA . THR A 1 94 ? 8.027 -6.803 -3.671 1.00 3.57 94 THR A CA 1
ATOM 764 C C . THR A 1 94 ? 7.417 -8.147 -3.977 1.00 3.38 94 THR A C 1
ATOM 765 O O . THR A 1 94 ? 7.255 -8.470 -5.154 1.00 3.94 94 THR A O 1
ATOM 769 N N . LYS A 1 95 ? 7.050 -8.939 -2.976 1.00 4.30 95 LYS A N 1
ATOM 770 C CA . LYS A 1 95 ? 6.493 -10.232 -3.341 1.00 5.83 95 LYS A CA 1
ATOM 771 C C . LYS A 1 95 ? 5.139 -10.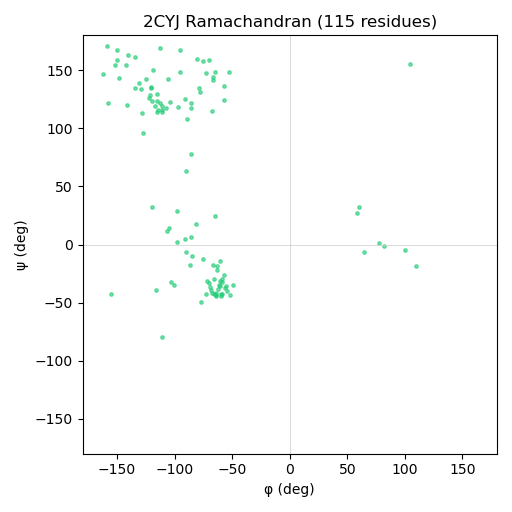070 -4.021 1.00 5.22 95 LYS A C 1
ATOM 772 O O . LYS A 1 95 ? 4.863 -10.737 -5.021 1.00 5.21 95 LYS A O 1
ATOM 778 N N . GLU A 1 96 ? 4.302 -9.174 -3.503 1.00 3.18 96 GLU A N 1
ATOM 779 C CA . GLU A 1 96 ? 3.006 -8.935 -4.128 1.00 5.12 96 GLU A CA 1
ATOM 780 C C . GLU A 1 96 ? 3.238 -8.330 -5.513 1.00 4.10 96 GLU A C 1
ATOM 781 O O . GLU A 1 96 ? 2.588 -8.711 -6.487 1.00 4.82 96 GLU A O 1
ATOM 787 N N . ALA A 1 97 ? 4.173 -7.390 -5.609 1.00 4.53 97 ALA A N 1
ATOM 788 C CA . ALA A 1 97 ? 4.447 -6.751 -6.890 1.00 3.34 97 ALA A CA 1
ATOM 789 C C . ALA A 1 97 ? 4.862 -7.756 -7.965 1.00 3.61 97 ALA A C 1
ATOM 790 O O . ALA A 1 97 ? 4.410 -7.661 -9.101 1.00 3.86 97 ALA A O 1
ATOM 792 N N . LEU A 1 98 ? 5.722 -8.712 -7.616 1.00 4.42 98 LEU A N 1
ATOM 793 C CA . LEU A 1 98 ? 6.154 -9.702 -8.598 1.00 4.02 98 LEU A CA 1
ATOM 794 C C . LEU A 1 98 ? 5.040 -10.681 -8.938 1.00 4.35 98 LEU A C 1
ATOM 795 O O . LEU A 1 98 ? 4.975 -11.189 -10.058 1.00 3.73 98 LEU A O 1
ATOM 800 N N . LYS A 1 99 ? 4.165 -10.956 -7.973 1.00 4.65 99 LYS A N 1
ATOM 801 C CA . LYS A 1 99 ? 3.055 -11.850 -8.253 1.00 6.02 99 LYS A CA 1
ATOM 802 C C . LYS A 1 99 ? 2.120 -11.127 -9.235 1.00 4.79 99 LYS A C 1
ATOM 803 O O . LYS A 1 99 ? 1.597 -11.742 -10.170 1.00 5.11 99 LYS A O 1
ATOM 809 N N . LEU A 1 100 ? 1.932 -9.821 -9.045 1.00 3.82 100 LEU A N 1
ATOM 810 C CA . LEU A 1 100 ? 1.083 -9.040 -9.942 1.00 5.99 100 LEU A CA 1
ATOM 811 C C . LEU A 1 100 ? 1.750 -8.913 -11.318 1.00 4.91 100 LEU A C 1
ATOM 812 O O . LEU A 1 100 ? 1.070 -8.928 -12.342 1.00 5.86 100 LEU A O 1
ATOM 817 N N . LEU A 1 101 ? 3.077 -8.786 -11.349 1.00 3.83 101 LEU A N 1
ATOM 818 C CA . LEU A 1 101 ? 3.785 -8.694 -12.626 1.00 5.46 101 LEU A CA 1
ATOM 819 C C . LEU A 1 101 ? 3.518 -9.965 -13.439 1.00 7.62 101 LEU A C 1
ATOM 820 O O . LEU A 1 101 ? 3.259 -9.919 -14.641 1.00 6.52 101 LEU A O 1
ATOM 825 N N . GLU A 1 102 ? 3.597 -11.107 -12.771 1.00 4.66 102 GLU A N 1
ATOM 826 C CA . GLU A 1 102 ? 3.330 -12.382 -13.413 1.00 6.69 102 GLU A CA 1
ATOM 827 C C . GLU A 1 102 ? 1.899 -12.413 -13.958 1.00 7.20 102 GLU A C 1
ATOM 828 O O . GLU A 1 102 ? 1.661 -12.878 -15.076 1.00 7.76 102 GLU A O 1
ATOM 834 N N . GLU A 1 103 ? 0.956 -11.910 -13.163 1.00 6.38 103 GLU A N 1
ATOM 835 C CA . GLU A 1 103 ? -0.449 -11.892 -13.547 1.00 6.47 103 GLU A CA 1
ATOM 836 C C . GLU A 1 103 ? -0.720 -11.003 -14.769 1.00 7.57 103 GLU A C 1
ATOM 837 O O . GLU A 1 103 ? -1.480 -11.374 -15.660 1.00 10.89 103 GLU A O 1
ATOM 843 N N . LEU A 1 104 ? -0.079 -9.838 -14.815 1.00 6.35 104 LEU A N 1
ATOM 844 C CA . LEU A 1 104 ? -0.289 -8.886 -15.906 1.00 6.52 104 LEU A CA 1
ATOM 845 C C . LEU A 1 104 ? 0.581 -9.081 -17.144 1.00 7.24 104 LEU A C 1
ATOM 846 O O . LEU A 1 104 ? 0.268 -8.566 -18.219 1.00 9.52 104 LEU A O 1
ATOM 851 N N . TRP A 1 105 ? 1.668 -9.823 -17.007 1.00 8.03 105 TRP A N 1
ATOM 852 C CA . TRP A 1 105 ? 2.570 -9.994 -18.129 1.00 7.83 105 TRP A CA 1
ATOM 853 C C . TRP A 1 105 ? 1.922 -10.575 -19.375 1.00 8.04 105 TRP A C 1
ATOM 854 O O . TRP A 1 105 ? 1.136 -11.522 -19.308 1.00 11.51 105 TRP A O 1
ATOM 865 N N . GLY A 1 106 ? 2.253 -9.991 -20.517 1.00 9.45 106 GLY A N 1
ATOM 866 C CA . GLY A 1 106 ? 1.722 -10.506 -21.763 1.00 8.26 106 GLY A CA 1
ATOM 867 C C . GLY A 1 106 ? 0.698 -9.651 -22.461 1.00 13.36 106 GLY A C 1
ATOM 868 O O . GLY A 1 106 ? 0.437 -9.843 -23.648 1.00 15.01 106 GLY A O 1
ATOM 869 N N . LYS A 1 107 ? 0.096 -8.720 -21.738 1.00 12.44 107 LYS A N 1
ATOM 870 C CA . LYS A 1 107 ? -0.875 -7.852 -22.369 1.00 15.69 107 LYS A CA 1
ATOM 871 C C . LYS A 1 107 ? -0.313 -6.450 -22.457 1.00 14.35 107 LYS A C 1
ATOM 872 O O . LYS A 1 107 ? 0.197 -6.049 -23.510 1.00 16.10 107 LYS A O 1
ATOM 878 N N . LYS A 1 108 ? -0.366 -5.708 -21.360 1.00 11.27 108 LYS A N 1
ATOM 879 C CA . LYS A 1 108 ? 0.176 -4.362 -21.377 1.00 8.68 108 LYS A CA 1
ATOM 880 C C . LYS A 1 108 ? 1.698 -4.435 -21.345 1.00 7.50 108 LYS A C 1
ATOM 881 O O . LYS A 1 108 ? 2.283 -5.443 -20.927 1.00 9.72 108 LYS A O 1
ATOM 887 N N . ARG A 1 109 ? 2.334 -3.362 -21.802 1.00 7.35 109 ARG A N 1
ATOM 888 C CA . ARG A 1 109 ? 3.783 -3.280 -21.807 1.00 7.02 109 ARG A CA 1
ATOM 889 C C . ARG A 1 109 ? 4.176 -2.765 -20.432 1.00 5.88 109 ARG A C 1
ATOM 890 O O . ARG A 1 109 ? 3.822 -1.654 -20.038 1.00 7.76 109 ARG A O 1
ATOM 898 N N . ILE A 1 110 ? 4.907 -3.592 -19.699 1.00 6.25 110 ILE A N 1
ATOM 899 C CA . ILE A 1 110 ? 5.287 -3.250 -18.346 1.00 5.25 110 ILE A CA 1
ATOM 900 C C . ILE A 1 110 ? 6.774 -3.070 -18.091 1.00 5.04 110 ILE A C 1
ATOM 901 O O . ILE A 1 110 ? 7.587 -3.926 -18.459 1.00 5.29 110 ILE A O 1
ATOM 906 N N . LEU A 1 111 ? 7.106 -1.942 -17.465 1.00 4.30 111 LEU A N 1
ATOM 907 C CA . LEU A 1 111 ? 8.470 -1.630 -17.040 1.00 3.94 111 LEU A CA 1
ATOM 908 C C . LEU A 1 111 ? 8.437 -1.867 -15.523 1.00 3.45 111 LEU A C 1
ATOM 909 O O . LEU A 1 111 ? 7.626 -1.262 -14.815 1.00 4.90 111 LEU A O 1
ATOM 914 N N . ALA A 1 112 ? 9.294 -2.747 -15.014 1.00 3.75 112 ALA A N 1
ATOM 915 C CA . ALA A 1 112 ? 9.288 -3.030 -13.581 1.00 2.75 112 ALA A CA 1
ATOM 916 C C . ALA A 1 112 ? 10.621 -2.733 -12.918 1.00 4.75 112 ALA A C 1
ATOM 917 O O . ALA A 1 112 ? 11.666 -3.064 -13.461 1.00 6.01 112 ALA A O 1
ATOM 919 N N . ILE A 1 113 ? 10.578 -2.087 -11.756 1.00 3.06 113 ILE A N 1
ATOM 920 C CA . ILE A 1 113 ? 11.791 -1.794 -10.990 1.00 2.40 113 ILE A CA 1
ATOM 921 C C . ILE A 1 113 ? 11.571 -2.570 -9.703 1.00 3.14 113 ILE A C 1
ATOM 922 O O . ILE A 1 113 ? 10.590 -2.341 -8.980 1.00 3.79 113 ILE A O 1
ATOM 927 N N . ILE A 1 114 ? 12.471 -3.507 -9.441 1.00 2.86 114 ILE A N 1
ATOM 928 C CA . ILE A 1 114 ? 12.341 -4.393 -8.295 1.00 4.89 114 ILE A CA 1
ATOM 929 C C . ILE A 1 114 ? 13.410 -4.221 -7.226 1.00 3.26 114 ILE A C 1
ATOM 930 O O . ILE A 1 114 ? 14.597 -4.472 -7.470 1.00 5.48 114 ILE A O 1
ATOM 935 N N . HIS A 1 115 ? 12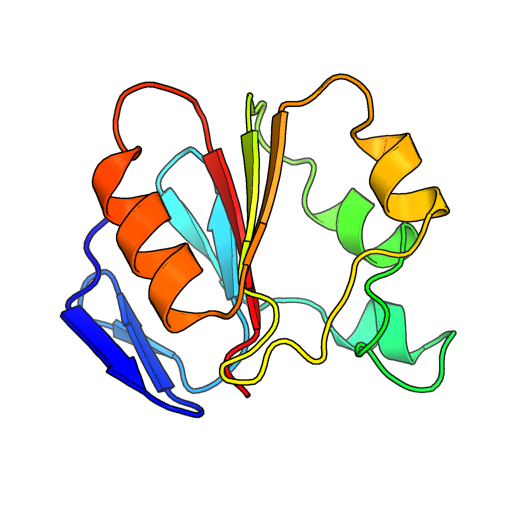.978 -3.805 -6.039 1.00 4.00 115 HIS A N 1
ATOM 936 C CA . HIS A 1 115 ? 13.873 -3.626 -4.908 1.00 3.30 115 HIS A CA 1
ATOM 937 C C . HIS A 1 115 ? 13.746 -4.909 -4.082 1.00 3.46 115 HIS A C 1
ATOM 938 O O . HIS A 1 115 ? 12.662 -5.246 -3.596 1.00 4.75 115 HIS A O 1
ATOM 945 N N . VAL A 1 116 ? 14.859 -5.623 -3.939 1.00 4.48 116 VAL A N 1
ATOM 946 C CA . VAL A 1 116 ? 14.848 -6.910 -3.257 1.00 4.61 116 VAL A CA 1
ATOM 947 C C . VAL A 1 116 ? 15.079 -6.959 -1.750 1.00 4.75 116 VAL A C 1
ATOM 948 O O . VAL A 1 116 ? 14.935 -8.028 -1.140 1.00 5.72 116 VAL A O 1
ATOM 952 N N . THR A 1 117 ? 15.419 -5.830 -1.144 1.00 4.94 117 THR A N 1
ATOM 953 C CA . THR A 1 117 ? 15.619 -5.813 0.300 1.00 4.34 117 THR A CA 1
ATOM 954 C C . THR A 1 117 ? 14.447 -5.092 0.996 1.00 6.92 117 THR A C 1
ATOM 955 O O . THR A 1 117 ? 13.301 -5.310 0.613 1.00 9.11 117 THR A O 1
#

Sequence (117 aa):
MKIEEVRFGLVKIDGKEFDHDIVIYPSGRIERRMKEISKKKHGTSHKLDPEELEKYLVEDFDVLLVGTGIYGMLSLLPESKKLVEDKEVIEKPTKEALKLLEELWGKKRILAIIHVT

Secondary structure (DSSP, 8-state):
--EEEEETTEEEETTEEESS-EEE-TTS-EEE--THHHHHHHSSTTEE-HHHHHTTTTS--SEEEEEE-TT---EE-HHHHHHTTTSEEEEE-HHHHHHHHHHHBTTB-EEEEEE--

CATH classification: 3.40.1230.10

Organism: Pyrococcus horikoshii (strain ATCC 700860 / DSM 12428 / JCM 9974 / NBRC 100139 / OT-3) (NCBI:txid70601)

Solvent-accessible surface area: 6323 Å² total

Nearest PDB structures (foldseek):
  2cyj-assembly1_A  TM=1.009E+00  e=1.465E-25  Pyrococcus horikoshii OT3
  1ihn-assembly2_B  TM=8.685E-01  e=2.059E-10  Methanothermobacter thermautotrophicus
  2q4q-assembly1_A  TM=8.153E-01  e=2.611E-06  Homo sapiens
  2q4q-assembly2_B  TM=8.329E-01  e=2.861E-05  Homo sapiens
  3cpk-assembly1_A  TM=6.709E-01  e=3.570E-04  Bordetella parapertussis 12822

Foldseek 3Di:
DAWDDADFQWTQGPNDIDSFKWKQFLVRDIDGQPLVVCCVVVVGSLEPEQVRLVVQPPDDFQEEQEQCEQVNSRDYDPNNCVVVVVHHYHYHHAVVSVVVCVVPRDDTRYMYIYGRD